Protein AF-A0A942MRP9-F1 (afdb_monomer_lite)

Radius of gyration: 28.04 Å; chains: 1; bounding box: 69×30×71 Å

Secondary structure (DSSP, 8-state):
------SSHHHHHHHHHHHHHHGGGGHHHHT--HHHHHHHHHHHHHHHHHHHHHHHHHHHHHHHHHHHHHHHHHHHHHHHHHHHHHHTSTT--HHHHHHTT-SPPPTT-PPTTTTSS-PPEEEEEE-SS-EEEEEE-TTSS-EEEEE--TT-SSPEEEEEE-----

Foldseek 3Di:
DDDDADDDLVRNLVVLVVCLVCVVVCCVVVVPDPVNNVVSNVVNVVSVVVVVVVVVVVVVVVVVVVVVVVVVVVVVVVVVVVLVVLCPDPPDDPVNCVVVCVDPDPPPDDPPCPPPDFDKDWDWDDDPPDIDIAIDQTPHQWDWDWDDDPPGPDIHTPGIDRDDDD

Structure (mmCIF, N/CA/C/O backbone):
data_AF-A0A942MRP9-F1
#
_entry.id   AF-A0A942MRP9-F1
#
loop_
_atom_site.group_PDB
_atom_site.id
_atom_site.type_symbol
_atom_site.label_atom_id
_atom_site.label_alt_id
_atom_site.label_comp_id
_atom_site.label_asym_id
_atom_site.label_entity_id
_atom_site.label_seq_id
_atom_site.pdbx_PDB_ins_code
_atom_site.Cartn_x
_atom_site.Cartn_y
_atom_site.Cartn_z
_atom_site.occupancy
_atom_site.B_iso_or_equiv
_atom_site.auth_seq_id
_atom_site.auth_comp_id
_atom_site.auth_asym_id
_atom_site.auth_atom_id
_atom_site.pdbx_PDB_model_num
ATOM 1 N N . MET A 1 1 ? -32.391 -9.857 22.490 1.00 54.41 1 MET A N 1
ATOM 2 C CA . MET A 1 1 ? -31.811 -8.725 21.730 1.00 54.41 1 MET A CA 1
ATOM 3 C C . MET A 1 1 ? -30.722 -9.275 20.826 1.00 54.41 1 MET A C 1
ATOM 5 O O . MET A 1 1 ? -30.197 -10.328 21.156 1.00 54.41 1 MET A O 1
ATOM 9 N N . LYS A 1 2 ? -30.443 -8.630 19.688 1.00 76.69 2 LYS A N 1
ATOM 10 C CA . LYS A 1 2 ? -29.349 -9.019 18.788 1.00 76.69 2 LYS A CA 1
ATOM 11 C C . LYS A 1 2 ? -28.151 -8.115 19.059 1.00 76.69 2 LYS A C 1
ATOM 13 O O . LYS A 1 2 ? -28.340 -6.909 19.202 1.00 76.69 2 LYS A O 1
ATOM 18 N N . ASP A 1 3 ? -26.966 -8.698 19.107 1.00 86.25 3 ASP A N 1
ATOM 19 C CA . ASP A 1 3 ? -25.731 -7.965 19.367 1.00 86.25 3 ASP A CA 1
ATOM 20 C C . ASP A 1 3 ? -25.396 -7.044 18.183 1.00 86.25 3 ASP A C 1
ATOM 22 O O . ASP A 1 3 ? -25.622 -7.400 17.021 1.00 86.25 3 ASP A O 1
ATOM 26 N N . TYR A 1 4 ? -24.877 -5.847 18.476 1.00 89.44 4 TYR A N 1
ATOM 27 C CA . TYR A 1 4 ? -24.420 -4.887 17.472 1.00 89.44 4 TYR A CA 1
ATOM 28 C C . TYR A 1 4 ? -22.956 -4.531 17.712 1.00 89.44 4 TYR A C 1
ATOM 30 O O . TYR A 1 4 ? -22.613 -3.936 18.733 1.00 89.44 4 TYR A O 1
ATOM 38 N N . ILE A 1 5 ? -22.120 -4.865 16.734 1.00 89.69 5 ILE A N 1
ATOM 39 C CA . ILE A 1 5 ? -20.717 -4.470 16.654 1.00 89.69 5 ILE A CA 1
ATOM 40 C C . ILE A 1 5 ? -20.494 -3.962 15.220 1.00 89.69 5 ILE A C 1
ATOM 42 O O . ILE A 1 5 ? -20.817 -4.698 14.281 1.00 89.69 5 ILE A O 1
ATOM 46 N N . PRO A 1 6 ? -20.005 -2.723 15.017 1.00 91.19 6 PRO A N 1
ATOM 47 C CA . PRO A 1 6 ? -19.730 -2.208 13.676 1.00 91.19 6 PRO A CA 1
ATOM 48 C C . PRO A 1 6 ? -18.677 -3.047 12.944 1.00 91.19 6 PRO A C 1
ATOM 50 O O . PRO A 1 6 ? -17.724 -3.520 13.560 1.00 91.19 6 PRO A O 1
ATOM 53 N N . GLY A 1 7 ? -18.835 -3.209 11.627 1.00 86.81 7 GLY A N 1
ATOM 54 C CA . GLY A 1 7 ? -17.932 -4.027 10.809 1.00 86.81 7 GLY A CA 1
ATOM 55 C C . GLY A 1 7 ? -16.710 -3.282 10.265 1.00 86.81 7 GLY A C 1
ATOM 56 O O . GLY A 1 7 ? -15.678 -3.905 10.026 1.00 86.81 7 GLY A O 1
ATOM 57 N N . GLY A 1 8 ? -16.802 -1.965 10.050 1.00 81.38 8 GLY A N 1
ATOM 58 C CA . GLY A 1 8 ? -15.680 -1.161 9.562 1.00 81.38 8 GLY A CA 1
ATOM 59 C C . GLY A 1 8 ? -14.724 -0.749 10.684 1.00 81.38 8 GLY A C 1
ATOM 60 O O . GLY A 1 8 ? -15.173 -0.377 11.762 1.00 81.38 8 GLY A O 1
ATOM 61 N N . GLU A 1 9 ? -13.409 -0.727 10.429 1.00 81.62 9 GLU A N 1
ATOM 62 C CA . GLU A 1 9 ? -12.391 -0.324 11.426 1.00 81.62 9 GLU A CA 1
ATOM 63 C C . GLU A 1 9 ? -12.657 1.081 11.995 1.00 81.62 9 GLU A C 1
ATOM 65 O O . GLU A 1 9 ? -12.595 1.292 13.205 1.00 81.62 9 GLU A O 1
ATOM 70 N N . ALA A 1 10 ? -12.980 2.049 11.129 1.00 79.75 10 ALA A N 1
ATOM 71 C CA . ALA A 1 10 ? -13.243 3.425 11.546 1.00 79.75 10 ALA A CA 1
ATOM 72 C C . ALA A 1 10 ? -14.487 3.520 12.443 1.00 79.75 10 ALA A C 1
ATOM 74 O O . ALA A 1 10 ? -14.469 4.182 13.479 1.00 79.75 10 ALA A O 1
ATOM 75 N N . GLU A 1 11 ? -15.552 2.818 12.062 1.00 85.56 11 GLU A N 1
ATOM 76 C CA . GLU A 1 11 ? -16.818 2.783 12.794 1.00 85.56 11 GLU A CA 1
ATOM 77 C C . GLU A 1 11 ? -16.661 2.039 14.123 1.00 85.56 11 GLU A C 1
ATOM 79 O O . GLU A 1 11 ? -17.146 2.505 15.153 1.00 85.56 11 GLU A O 1
ATOM 84 N N . PHE A 1 12 ? -15.932 0.920 14.116 1.00 87.19 12 PHE A N 1
ATOM 85 C CA . PHE A 1 12 ? -15.608 0.136 15.300 1.00 87.19 12 PHE A CA 1
ATOM 86 C C . PHE A 1 12 ? -14.749 0.938 16.279 1.00 87.19 12 PHE A C 1
ATOM 88 O O . PHE A 1 12 ? -15.057 0.953 17.465 1.00 87.19 12 PHE A O 1
ATOM 95 N N . SER A 1 13 ? -13.738 1.676 15.807 1.00 84.38 13 SER A N 1
ATOM 96 C CA . SER A 1 13 ? -12.893 2.518 16.665 1.00 84.38 13 SER A CA 1
ATOM 97 C C . SER A 1 13 ? -13.692 3.622 17.363 1.00 84.38 13 SER A C 1
ATOM 99 O O . SER A 1 13 ? -13.498 3.847 18.556 1.00 84.38 13 SER A O 1
ATOM 101 N N . VAL A 1 14 ? -14.593 4.302 16.645 1.00 89.06 14 VAL A N 1
ATOM 102 C CA . VAL A 1 14 ? -15.450 5.360 17.215 1.00 89.06 14 VAL A CA 1
ATOM 103 C C . VAL A 1 14 ? -16.467 4.771 18.194 1.00 89.06 14 VAL A C 1
ATOM 105 O O . VAL A 1 14 ? -16.697 5.317 19.274 1.00 89.06 14 VAL A O 1
ATOM 108 N N . TRP A 1 15 ? -17.075 3.641 17.834 1.00 93.50 15 TRP A N 1
ATOM 109 C CA . TRP A 1 15 ? -18.005 2.932 18.706 1.00 93.50 15 TRP A CA 1
ATOM 110 C C . TRP A 1 15 ? -17.321 2.448 19.988 1.00 93.50 15 TRP A C 1
ATOM 112 O O . TRP A 1 15 ? -17.845 2.677 21.077 1.00 93.50 15 TRP A O 1
ATOM 122 N N . LEU A 1 16 ? -16.132 1.852 19.877 1.00 90.19 16 LEU A N 1
ATOM 123 C CA . LEU A 1 16 ? -15.378 1.325 21.010 1.00 90.19 16 LEU A CA 1
ATOM 124 C C . LEU A 1 16 ? -14.921 2.447 21.949 1.00 90.19 16 LEU A C 1
ATOM 126 O O . LEU A 1 16 ? -15.007 2.292 23.162 1.00 90.19 16 LEU A O 1
ATOM 130 N N . GLU A 1 17 ? -14.520 3.604 21.414 1.00 91.94 17 GLU A N 1
ATOM 131 C CA . GLU A 1 17 ? -14.212 4.796 22.215 1.00 91.94 17 GLU A CA 1
ATOM 132 C C . GLU A 1 17 ? -15.438 5.303 22.993 1.00 91.94 17 GLU A C 1
ATOM 134 O O . GLU A 1 17 ? -15.353 5.616 24.184 1.00 91.94 17 GLU A O 1
ATOM 139 N N . ASN A 1 18 ? -16.609 5.331 22.355 1.00 94.06 18 ASN A N 1
ATOM 140 C CA . ASN A 1 18 ? -17.863 5.712 23.004 1.00 94.06 18 ASN A CA 1
ATOM 141 C C . ASN A 1 18 ? -18.260 4.722 24.119 1.00 94.06 18 ASN A C 1
ATOM 143 O O . ASN A 1 18 ? -18.653 5.143 25.206 1.00 94.06 18 ASN A O 1
ATOM 147 N N . VAL A 1 19 ? -18.113 3.412 23.888 1.00 92.00 19 VAL A N 1
ATOM 148 C CA . VAL A 1 19 ? -18.352 2.385 24.918 1.00 92.00 19 VAL A CA 1
ATOM 149 C C . VAL A 1 19 ? -17.366 2.550 26.073 1.00 92.00 19 VAL A C 1
ATOM 151 O O . VAL A 1 19 ? -17.788 2.645 27.222 1.00 92.00 19 VAL A O 1
ATOM 154 N N . ASN A 1 20 ? -16.070 2.665 25.778 1.00 90.75 20 ASN A N 1
ATOM 155 C CA . ASN A 1 20 ? -15.014 2.792 26.780 1.00 90.75 20 ASN A CA 1
ATOM 156 C C . ASN A 1 20 ? -15.183 4.029 27.681 1.00 90.75 20 ASN A C 1
ATOM 158 O O . ASN A 1 20 ? -14.869 3.986 28.868 1.00 90.75 20 ASN A O 1
ATOM 162 N N . THR A 1 21 ? -15.702 5.130 27.132 1.00 92.44 21 THR A N 1
ATOM 163 C CA . THR A 1 21 ? -15.911 6.383 27.877 1.00 92.44 21 THR A CA 1
ATOM 164 C C . THR A 1 21 ? -17.194 6.394 28.703 1.00 92.44 21 THR A C 1
ATOM 166 O O . THR A 1 21 ? -17.207 6.975 29.787 1.00 92.44 21 THR A O 1
ATOM 169 N N . LYS A 1 22 ? -18.276 5.771 28.221 1.00 93.00 22 LYS A N 1
ATOM 170 C CA . LYS A 1 22 ? -19.591 5.839 28.879 1.00 93.00 22 LYS A CA 1
ATOM 171 C C . LYS A 1 22 ? -19.905 4.656 29.782 1.00 93.00 22 LYS A C 1
ATOM 173 O O . LYS A 1 22 ? -20.628 4.843 30.755 1.00 93.00 22 LYS A O 1
ATOM 178 N N . LEU A 1 23 ? -19.380 3.464 29.491 1.00 89.88 23 LEU A N 1
ATOM 179 C CA . LEU A 1 23 ? -19.656 2.255 30.272 1.00 89.88 23 LEU A CA 1
ATOM 180 C C . LEU A 1 23 ? -19.370 2.422 31.779 1.00 89.88 23 LEU A C 1
ATOM 182 O O . LEU A 1 23 ? -20.219 1.989 32.557 1.00 89.88 23 LEU A O 1
ATOM 186 N N . PRO A 1 24 ? -18.290 3.110 32.219 1.00 90.25 24 PRO A N 1
ATOM 187 C CA . PRO A 1 24 ? -18.033 3.331 33.643 1.00 90.25 24 PRO A CA 1
ATOM 188 C C . PRO A 1 24 ? -19.153 4.068 34.395 1.00 90.25 24 PRO A C 1
ATOM 190 O O . PRO A 1 24 ? -19.285 3.896 35.599 1.00 90.25 24 PRO A O 1
ATOM 193 N N . ALA A 1 25 ? -19.977 4.873 33.713 1.00 92.75 25 ALA A N 1
ATOM 194 C CA . ALA A 1 25 ? -21.097 5.581 34.339 1.00 92.75 25 ALA A CA 1
ATOM 195 C C . ALA A 1 25 ? -22.335 4.690 34.569 1.00 92.75 25 ALA A C 1
ATOM 197 O O . ALA A 1 25 ? -23.257 5.095 35.273 1.00 92.75 25 ALA A O 1
ATOM 198 N N . TYR A 1 26 ? -22.375 3.497 33.967 1.00 92.75 26 TYR A N 1
ATOM 199 C CA . TYR A 1 26 ? -23.516 2.577 34.021 1.00 92.75 26 TYR A CA 1
ATOM 200 C C . TYR A 1 26 ? -23.217 1.283 34.790 1.00 92.75 26 TYR A C 1
ATOM 202 O O . TYR A 1 26 ? -24.048 0.377 34.806 1.00 92.75 26 TYR A O 1
ATOM 210 N N . THR A 1 27 ? -22.057 1.177 35.437 1.00 90.56 27 THR A N 1
ATOM 211 C CA . THR A 1 27 ? -21.562 -0.059 36.068 1.00 90.56 27 THR A CA 1
ATOM 212 C C . THR A 1 27 ? -22.496 -0.588 37.140 1.00 90.56 27 THR A C 1
ATOM 214 O O . THR A 1 27 ? -22.853 -1.762 37.101 1.00 90.56 27 THR A O 1
ATOM 217 N N . ASP A 1 28 ? -22.978 0.290 38.021 1.00 89.75 28 ASP A N 1
ATOM 218 C CA . ASP A 1 28 ? -23.880 -0.081 39.116 1.00 89.75 28 ASP A CA 1
ATOM 219 C C . ASP A 1 28 ? -25.256 -0.516 38.596 1.00 89.75 28 ASP A C 1
ATOM 221 O O . ASP A 1 28 ? -25.903 -1.389 39.166 1.00 89.75 28 ASP A O 1
ATOM 225 N N . THR A 1 29 ? -25.702 0.075 37.481 1.00 93.75 29 THR A N 1
ATOM 226 C CA . THR A 1 29 ? -26.993 -0.251 36.851 1.00 93.75 29 THR A CA 1
ATOM 227 C C . THR A 1 29 ? -26.936 -1.571 36.085 1.00 93.75 29 THR A C 1
ATOM 229 O O . THR A 1 29 ? -27.918 -2.308 36.048 1.00 93.75 29 THR A O 1
ATOM 232 N N . LEU A 1 30 ? -25.799 -1.861 35.451 1.00 92.19 30 LEU A N 1
ATOM 233 C CA . LEU A 1 30 ? -25.611 -3.027 34.587 1.00 92.19 30 LEU A CA 1
ATOM 234 C C . LEU A 1 30 ? -24.949 -4.212 35.306 1.00 92.19 30 LEU A C 1
ATOM 236 O O . LEU A 1 30 ? -24.842 -5.284 34.716 1.00 92.19 30 LEU A O 1
ATOM 240 N N . GLY A 1 31 ? -24.508 -4.036 36.555 1.00 92.81 31 GLY A N 1
ATOM 241 C CA . GLY A 1 31 ? -23.820 -5.070 37.330 1.00 92.81 31 GLY A CA 1
ATOM 242 C C . GLY A 1 31 ? -22.464 -5.472 36.742 1.00 92.81 31 GLY A C 1
ATOM 243 O O . GLY A 1 31 ? -22.051 -6.618 36.896 1.00 92.81 31 GLY A O 1
ATOM 244 N N . VAL A 1 32 ? -21.791 -4.557 36.038 1.00 91.25 32 VAL A N 1
ATOM 245 C CA . VAL A 1 32 ? -20.490 -4.819 35.403 1.00 91.25 32 VAL A CA 1
ATOM 246 C C . VAL A 1 32 ? -19.393 -4.728 36.458 1.00 91.25 32 VAL A C 1
ATOM 248 O O . VAL A 1 32 ? -19.309 -3.732 37.181 1.00 91.25 32 VAL A O 1
ATOM 251 N N . SER A 1 33 ? -18.550 -5.758 36.546 1.00 92.00 33 SER A N 1
ATOM 252 C CA . SER A 1 33 ? -17.464 -5.789 37.523 1.00 92.00 33 SER A CA 1
ATOM 253 C C . SER A 1 33 ? -16.363 -4.782 37.176 1.00 92.00 33 SER A C 1
ATOM 255 O O . SER A 1 33 ? -16.156 -4.417 36.017 1.00 92.00 33 SER A O 1
ATOM 257 N N . HIS A 1 34 ? -15.604 -4.348 38.184 1.00 87.19 34 HIS A N 1
ATOM 258 C CA . HIS A 1 34 ? -14.448 -3.476 37.962 1.00 87.19 34 HIS A CA 1
ATOM 259 C C . HIS A 1 34 ? -13.362 -4.160 37.108 1.00 87.19 34 HIS A C 1
ATOM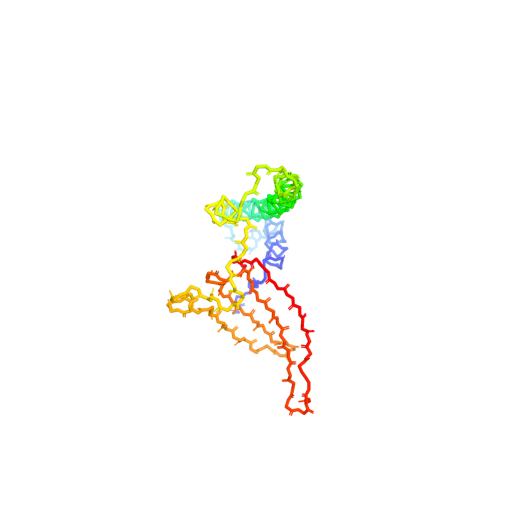 261 O O . HIS A 1 34 ? -12.668 -3.500 36.336 1.00 87.19 34 HIS A O 1
ATOM 267 N N . GLU A 1 35 ? -13.242 -5.484 37.223 1.00 91.50 35 GLU A N 1
ATOM 268 C CA . GLU A 1 35 ? -12.301 -6.304 36.455 1.00 91.50 35 GLU A CA 1
ATOM 269 C C . GLU A 1 35 ? -12.647 -6.295 34.960 1.00 91.50 35 GLU A C 1
ATOM 271 O O . GLU A 1 35 ? -11.763 -6.093 34.126 1.00 91.50 35 GLU A O 1
ATOM 276 N N . ASP A 1 36 ? -13.934 -6.408 34.619 1.00 90.75 36 ASP A N 1
ATOM 277 C CA . ASP A 1 36 ? -14.403 -6.364 33.230 1.00 90.75 36 ASP A CA 1
ATOM 278 C C . ASP A 1 36 ? -14.158 -4.996 32.583 1.00 90.75 36 ASP A C 1
ATOM 280 O O . ASP A 1 36 ? -13.754 -4.913 31.422 1.00 90.75 36 ASP A O 1
ATOM 284 N N . ILE A 1 37 ? -14.349 -3.906 33.336 1.00 90.19 37 ILE A N 1
ATOM 285 C CA . ILE A 1 37 ? -14.049 -2.549 32.854 1.00 90.19 37 ILE A CA 1
ATOM 286 C C . ILE A 1 37 ? -12.558 -2.413 32.557 1.00 90.19 37 ILE A C 1
ATOM 288 O O . ILE A 1 37 ? -12.187 -1.897 31.502 1.00 90.19 37 ILE A O 1
ATOM 292 N N . ALA A 1 38 ? -11.702 -2.882 33.469 1.00 91.88 38 ALA A N 1
ATOM 293 C CA . ALA A 1 38 ? -10.257 -2.820 33.295 1.00 91.88 38 ALA A CA 1
ATOM 294 C C . ALA A 1 38 ? -9.803 -3.647 32.078 1.00 91.88 38 ALA A C 1
ATOM 296 O O . ALA A 1 38 ? -8.974 -3.186 31.287 1.00 91.88 38 ALA A O 1
ATOM 297 N N . ALA A 1 39 ? -10.383 -4.834 31.877 1.00 92.31 39 ALA A N 1
ATOM 298 C CA . ALA A 1 39 ? -10.120 -5.669 30.709 1.00 92.31 39 ALA A CA 1
ATOM 299 C C . ALA A 1 39 ? -10.560 -4.987 29.400 1.00 92.31 39 ALA A C 1
ATOM 301 O O . ALA A 1 39 ? -9.800 -4.968 28.429 1.00 92.31 39 ALA A O 1
ATOM 302 N N . LEU A 1 40 ? -11.745 -4.367 29.381 1.00 90.69 40 LEU A N 1
ATOM 303 C CA . LEU A 1 40 ? -12.262 -3.650 28.213 1.00 90.69 40 LEU A CA 1
ATOM 304 C C . LEU A 1 40 ? -11.420 -2.409 27.875 1.00 90.69 40 LEU A C 1
ATOM 306 O O . LEU A 1 40 ? -11.106 -2.175 26.707 1.00 90.69 40 LEU A O 1
ATOM 310 N N . GLN A 1 41 ? -10.988 -1.656 28.889 1.00 91.69 41 GLN A N 1
ATOM 311 C CA . GLN A 1 41 ? -10.073 -0.522 28.731 1.00 91.69 41 GLN A CA 1
ATOM 312 C C . GLN A 1 41 ? -8.713 -0.954 28.177 1.00 91.69 41 GLN A C 1
ATOM 314 O O . GLN A 1 41 ? -8.161 -0.288 27.298 1.00 91.69 41 GLN A O 1
ATOM 319 N N . SER A 1 42 ? -8.183 -2.081 28.657 1.00 93.38 42 SER A N 1
ATOM 320 C CA . SER A 1 42 ? -6.946 -2.668 28.137 1.00 93.38 42 SER A CA 1
ATOM 321 C C . SER A 1 42 ? -7.080 -3.032 26.654 1.00 93.38 42 SER A C 1
ATOM 323 O O . SER A 1 42 ? -6.269 -2.595 25.837 1.00 93.38 42 SER A O 1
ATOM 325 N N . ALA A 1 43 ? -8.157 -3.733 26.281 1.00 90.81 43 ALA A N 1
ATOM 326 C CA . ALA A 1 43 ? -8.430 -4.103 24.893 1.00 90.81 43 ALA A CA 1
ATOM 327 C C . ALA A 1 43 ? -8.603 -2.876 23.979 1.00 90.81 43 ALA A C 1
ATOM 329 O O . ALA A 1 43 ? -8.067 -2.848 22.871 1.00 90.81 43 ALA A O 1
ATOM 330 N N . PHE A 1 44 ? -9.296 -1.830 24.445 1.00 90.31 44 PHE A N 1
ATOM 331 C CA . PHE A 1 44 ? -9.416 -0.566 23.714 1.00 90.31 44 PHE A CA 1
ATOM 332 C C . PHE A 1 44 ? -8.052 0.078 23.442 1.00 90.31 44 PHE A C 1
ATOM 334 O O . PHE A 1 44 ? -7.773 0.491 22.313 1.00 90.31 44 PHE A O 1
ATOM 341 N N . ASN A 1 45 ? -7.193 0.147 24.462 1.00 90.50 45 ASN A N 1
ATOM 342 C CA . ASN A 1 45 ? -5.862 0.732 24.327 1.00 90.50 45 ASN A CA 1
ATOM 343 C C . ASN A 1 45 ? -4.984 -0.065 23.353 1.00 90.50 45 ASN A C 1
ATOM 345 O O . ASN A 1 45 ? -4.287 0.544 22.540 1.00 90.50 45 ASN A O 1
ATOM 349 N N . ASP A 1 46 ? -5.055 -1.398 23.390 1.00 92.44 46 ASP A N 1
ATOM 350 C CA . ASP A 1 46 ? -4.305 -2.267 22.478 1.00 92.44 46 ASP A CA 1
ATOM 351 C C . ASP A 1 46 ? -4.755 -2.094 21.018 1.00 92.44 46 ASP A C 1
ATOM 353 O O . ASP A 1 46 ? -3.935 -1.818 20.138 1.00 92.44 46 ASP A O 1
ATOM 357 N N . VAL A 1 47 ? -6.069 -2.121 20.758 1.00 89.56 47 VAL A N 1
ATOM 358 C CA . VAL A 1 47 ? -6.626 -1.884 19.413 1.00 89.56 47 VAL A CA 1
ATOM 359 C C . VAL A 1 47 ? -6.204 -0.512 18.880 1.00 89.56 47 VAL A C 1
ATOM 361 O O . VAL A 1 47 ? -5.734 -0.398 17.745 1.00 89.56 47 VAL A O 1
ATOM 364 N N . LYS A 1 48 ? -6.306 0.541 19.701 1.00 87.44 48 LYS A N 1
ATOM 365 C CA . LYS A 1 48 ? -5.909 1.902 19.311 1.00 87.44 48 LYS A CA 1
ATOM 366 C C . LYS A 1 48 ? -4.414 1.990 18.990 1.00 87.44 48 LYS A C 1
ATOM 368 O O . LYS A 1 48 ? -4.039 2.635 18.007 1.00 87.44 48 LYS A O 1
ATOM 373 N N . ALA A 1 49 ? -3.569 1.331 19.785 1.00 90.19 49 ALA A N 1
ATOM 374 C CA . ALA A 1 49 ? -2.130 1.277 19.552 1.00 90.19 49 ALA A CA 1
ATOM 375 C C . ALA A 1 49 ? -1.798 0.559 18.236 1.00 90.19 49 ALA A C 1
ATOM 377 O O . ALA A 1 49 ? -1.033 1.086 17.426 1.00 90.19 49 ALA A O 1
ATOM 378 N N . LYS A 1 50 ? -2.423 -0.595 17.972 1.00 90.00 50 LYS A N 1
ATOM 379 C CA . LYS A 1 50 ? -2.167 -1.386 16.759 1.00 90.00 50 LYS A CA 1
ATOM 380 C C . LYS A 1 50 ? -2.650 -0.711 15.481 1.00 90.00 50 LYS A C 1
ATOM 382 O O . LYS A 1 50 ? -1.942 -0.744 14.474 1.00 90.00 50 LYS A O 1
ATOM 387 N N . ILE A 1 51 ? -3.786 -0.017 15.523 1.00 86.44 51 ILE A N 1
ATOM 388 C CA . ILE A 1 51 ? -4.256 0.804 14.398 1.00 86.44 51 ILE A CA 1
ATOM 389 C C . ILE A 1 51 ? -3.251 1.927 14.084 1.00 86.44 51 ILE A C 1
ATOM 391 O O . ILE A 1 51 ? -2.927 2.170 12.917 1.00 86.44 51 ILE A O 1
ATOM 395 N N . ALA A 1 52 ? -2.726 2.610 15.106 1.00 85.94 52 ALA A N 1
ATOM 396 C CA . ALA A 1 52 ? -1.726 3.660 14.916 1.00 85.94 52 ALA A CA 1
ATOM 397 C C . ALA A 1 52 ? -0.408 3.109 14.337 1.00 85.94 52 ALA A C 1
ATOM 399 O O . ALA A 1 52 ? 0.146 3.696 13.404 1.00 85.94 52 ALA A O 1
ATOM 400 N N . GLU A 1 53 ? 0.055 1.959 14.837 1.00 89.44 53 GLU A N 1
ATOM 401 C CA . GLU A 1 53 ? 1.248 1.258 14.346 1.00 89.44 53 GLU A CA 1
ATOM 402 C C . GLU A 1 53 ? 1.104 0.881 12.862 1.00 89.44 53 GLU A C 1
ATOM 404 O O . GLU A 1 53 ? 1.973 1.198 12.046 1.00 89.44 53 GLU A O 1
ATOM 409 N N . HIS A 1 54 ? -0.035 0.295 12.479 1.00 85.00 54 HIS A N 1
ATOM 410 C CA . HIS A 1 54 ? -0.324 -0.061 11.089 1.00 85.00 54 HIS A CA 1
ATOM 411 C C . HIS A 1 54 ? -0.297 1.158 10.149 1.00 85.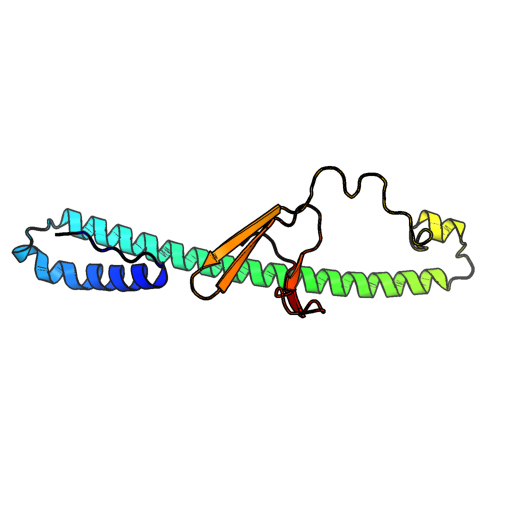00 54 HIS A C 1
ATOM 413 O O . HIS A 1 54 ? 0.282 1.104 9.058 1.00 85.00 54 HIS A O 1
ATOM 419 N N . ARG A 1 55 ? -0.862 2.295 10.575 1.00 84.31 55 ARG A N 1
ATOM 420 C CA . ARG A 1 55 ? -0.852 3.547 9.794 1.00 84.31 55 ARG A CA 1
ATOM 421 C C . ARG A 1 55 ? 0.559 4.121 9.633 1.00 84.31 55 ARG A C 1
ATOM 423 O O . ARG A 1 55 ? 0.922 4.572 8.540 1.00 84.31 55 ARG A O 1
ATOM 430 N N . ALA A 1 56 ? 1.375 4.070 10.686 1.00 84.12 56 ALA A N 1
ATOM 431 C CA . ALA A 1 56 ? 2.771 4.506 10.640 1.00 84.12 56 ALA A CA 1
ATOM 432 C C . ALA A 1 56 ? 3.612 3.636 9.687 1.00 84.12 56 ALA A C 1
ATOM 434 O O . ALA A 1 56 ? 4.371 4.161 8.862 1.00 84.12 56 ALA A O 1
ATOM 435 N N . MET A 1 57 ? 3.423 2.313 9.733 1.00 84.94 57 MET A N 1
ATOM 436 C CA . MET A 1 57 ? 4.081 1.375 8.818 1.00 84.94 57 MET A CA 1
ATOM 437 C C . MET A 1 57 ? 3.630 1.575 7.369 1.00 84.94 57 MET A C 1
ATOM 439 O O . MET A 1 57 ? 4.471 1.620 6.475 1.00 84.94 57 MET A O 1
ATOM 443 N N . SER A 1 58 ? 2.335 1.787 7.127 1.00 76.88 58 SER A N 1
ATOM 444 C CA . SER A 1 58 ? 1.801 2.062 5.785 1.00 76.88 58 SER A CA 1
ATOM 445 C C . SER A 1 58 ? 2.406 3.330 5.172 1.00 76.88 58 SER A C 1
ATOM 447 O O . SER A 1 58 ? 2.808 3.345 4.005 1.00 76.88 58 SER A O 1
ATOM 449 N N . THR A 1 59 ? 2.550 4.384 5.978 1.00 80.06 59 THR A N 1
ATOM 450 C CA . THR A 1 59 ? 3.202 5.635 5.559 1.00 80.06 59 THR A CA 1
ATOM 451 C C . THR A 1 59 ? 4.684 5.412 5.238 1.00 80.06 59 THR A C 1
ATOM 453 O O . THR A 1 59 ? 5.182 5.889 4.215 1.00 80.06 59 THR A O 1
ATOM 456 N N . SER A 1 60 ? 5.382 4.630 6.066 1.00 88.31 60 SER A N 1
ATOM 457 C CA . SER A 1 60 ? 6.790 4.266 5.850 1.00 88.31 60 SER A CA 1
ATOM 458 C C . SER A 1 60 ? 6.986 3.420 4.590 1.00 88.31 60 SER A C 1
ATOM 460 O O . SER A 1 60 ? 7.891 3.674 3.800 1.00 88.31 60 SER A O 1
ATOM 462 N N . LEU A 1 61 ? 6.106 2.449 4.342 1.00 76.38 61 LEU A N 1
ATOM 463 C CA . LEU A 1 61 ? 6.136 1.635 3.129 1.00 76.38 61 LEU A CA 1
ATOM 464 C C . LEU A 1 61 ? 5.949 2.500 1.878 1.00 76.38 61 LEU A C 1
ATOM 466 O O . LEU A 1 61 ? 6.660 2.328 0.881 1.00 76.38 61 LEU A O 1
ATOM 470 N N . HIS A 1 62 ? 5.011 3.450 1.924 1.00 71.06 62 HIS A N 1
ATOM 471 C CA . HIS A 1 62 ? 4.786 4.379 0.824 1.00 71.06 62 HIS A CA 1
ATOM 472 C C . HIS A 1 62 ? 6.038 5.221 0.534 1.00 71.06 62 HIS A C 1
ATOM 474 O O . HIS A 1 62 ? 6.468 5.292 -0.623 1.00 71.06 62 HIS A O 1
ATOM 480 N N . SER A 1 63 ? 6.661 5.796 1.568 1.00 79.69 63 SER A N 1
ATOM 481 C CA . SER A 1 63 ? 7.860 6.628 1.410 1.00 79.69 63 SER A CA 1
ATOM 482 C C . SER A 1 63 ? 9.055 5.827 0.882 1.00 79.69 63 SER A C 1
ATOM 484 O O . SER A 1 63 ? 9.708 6.261 -0.067 1.00 79.69 63 SER A O 1
ATOM 486 N N . LEU A 1 64 ? 9.287 4.616 1.399 1.00 79.31 64 LEU A N 1
ATOM 487 C CA . LEU A 1 64 ? 10.339 3.710 0.929 1.00 79.31 64 LEU A CA 1
ATOM 488 C C . LEU A 1 64 ? 10.117 3.283 -0.521 1.00 79.31 64 LEU A C 1
ATOM 490 O O . LEU A 1 64 ? 11.060 3.203 -1.311 1.00 79.31 64 LEU A O 1
ATOM 494 N N . THR A 1 65 ? 8.861 3.061 -0.907 1.00 81.50 65 THR A N 1
ATOM 495 C CA . THR A 1 65 ? 8.530 2.749 -2.297 1.00 81.50 65 THR A CA 1
ATOM 496 C C . THR A 1 65 ? 8.856 3.922 -3.216 1.00 81.50 65 THR A C 1
ATOM 498 O O . THR A 1 65 ? 9.457 3.720 -4.273 1.00 81.50 65 THR A O 1
ATOM 501 N N . GLN A 1 66 ? 8.508 5.147 -2.817 1.00 76.50 66 GLN A N 1
ATOM 502 C CA . GLN A 1 66 ? 8.841 6.341 -3.591 1.00 76.50 66 GLN A CA 1
ATOM 503 C C . GLN A 1 66 ? 10.358 6.559 -3.664 1.00 76.50 66 GLN A C 1
ATOM 505 O O . GLN A 1 66 ? 10.889 6.851 -4.737 1.00 76.50 66 GLN A O 1
ATOM 510 N N . ALA A 1 67 ? 11.073 6.343 -2.558 1.00 82.94 67 ALA A N 1
ATOM 511 C CA . ALA A 1 67 ? 12.529 6.416 -2.511 1.00 82.94 67 ALA A CA 1
ATOM 512 C C . ALA A 1 67 ? 13.171 5.415 -3.484 1.00 82.94 67 ALA A C 1
ATOM 514 O O . ALA A 1 67 ? 14.018 5.804 -4.289 1.00 82.94 67 ALA A O 1
ATOM 515 N N . LYS A 1 68 ? 12.706 4.157 -3.498 1.00 86.12 68 LYS A N 1
ATOM 516 C CA . LYS A 1 68 ? 13.159 3.133 -4.454 1.00 86.12 68 LYS A CA 1
ATOM 517 C C . LYS A 1 68 ? 12.978 3.591 -5.901 1.00 86.12 68 LYS A C 1
ATOM 519 O O . LYS A 1 68 ? 13.903 3.479 -6.703 1.00 86.12 68 LYS A O 1
ATOM 524 N N . VAL A 1 69 ? 11.800 4.116 -6.240 1.00 81.75 69 VAL A N 1
ATOM 525 C CA . VAL A 1 69 ? 11.502 4.609 -7.595 1.00 81.75 69 VAL A CA 1
ATOM 526 C C . VAL A 1 69 ? 12.442 5.752 -7.983 1.00 81.75 69 VAL A C 1
ATOM 528 O O . VAL A 1 69 ? 13.014 5.726 -9.073 1.00 81.75 69 VAL A O 1
ATOM 531 N N . ASN A 1 70 ? 12.665 6.711 -7.084 1.00 80.44 70 ASN A N 1
ATOM 532 C CA . ASN A 1 70 ? 13.533 7.862 -7.336 1.00 80.44 70 ASN A CA 1
ATOM 533 C C . ASN A 1 70 ? 15.001 7.448 -7.533 1.00 80.44 70 ASN A C 1
ATOM 535 O O . ASN A 1 70 ? 15.672 7.940 -8.446 1.00 80.44 70 ASN A O 1
ATOM 539 N N . VAL A 1 71 ? 15.491 6.508 -6.718 1.00 90.12 71 VAL A N 1
ATOM 540 C CA . VAL A 1 71 ? 16.848 5.954 -6.842 1.00 90.12 71 VAL A CA 1
ATOM 541 C C . VAL A 1 71 ? 17.008 5.225 -8.172 1.00 90.12 71 VAL A C 1
ATOM 543 O O . VAL A 1 71 ? 17.961 5.495 -8.901 1.00 90.12 71 VAL A O 1
ATOM 546 N N . LEU A 1 72 ? 16.057 4.362 -8.543 1.00 78.44 72 LEU A N 1
ATOM 547 C CA . LEU A 1 72 ? 16.101 3.650 -9.822 1.00 78.44 72 LEU A CA 1
ATOM 548 C C . LEU A 1 72 ? 16.049 4.606 -11.017 1.00 78.44 72 LEU A C 1
ATOM 550 O O . LEU A 1 72 ? 16.784 4.411 -11.984 1.00 78.44 72 LEU A O 1
ATOM 554 N N . ALA A 1 73 ? 15.219 5.648 -10.966 1.00 79.69 73 ALA A N 1
ATOM 555 C CA . ALA A 1 73 ? 15.152 6.658 -12.020 1.00 79.69 73 ALA A CA 1
ATOM 556 C C . ALA A 1 73 ? 16.495 7.393 -12.185 1.00 79.69 73 ALA A C 1
ATOM 558 O O . ALA A 1 73 ? 17.002 7.536 -13.302 1.00 79.69 73 ALA A O 1
ATOM 559 N N . SER A 1 74 ? 17.105 7.789 -11.067 1.00 83.75 74 SER A N 1
ATOM 560 C CA . SER A 1 74 ? 18.395 8.484 -11.041 1.00 83.75 74 SER A CA 1
ATOM 561 C C . SER A 1 74 ? 19.526 7.590 -11.554 1.00 83.75 74 SER A C 1
ATOM 563 O O . SER A 1 74 ? 20.290 7.997 -12.433 1.00 83.75 74 SER A O 1
ATOM 565 N N . ALA A 1 75 ? 19.577 6.340 -11.086 1.00 86.31 75 ALA A N 1
ATOM 566 C CA . ALA A 1 75 ? 20.543 5.342 -11.528 1.00 86.31 75 ALA A CA 1
ATOM 567 C C . ALA A 1 75 ? 20.408 5.057 -13.030 1.00 86.31 75 ALA A C 1
ATOM 569 O O . ALA A 1 75 ? 21.402 5.095 -13.750 1.00 86.31 75 ALA A O 1
ATOM 570 N N . ARG A 1 76 ? 19.184 4.864 -13.541 1.00 83.12 76 ARG A N 1
ATOM 571 C CA . ARG A 1 76 ? 18.931 4.652 -14.978 1.00 83.12 76 ARG A CA 1
ATOM 572 C C . ARG A 1 76 ? 19.400 5.832 -15.826 1.00 83.12 76 ARG A C 1
ATOM 574 O O . ARG A 1 76 ? 19.997 5.619 -16.879 1.00 83.12 76 ARG A O 1
ATOM 581 N N . SER A 1 77 ? 19.155 7.065 -15.379 1.00 83.38 77 SER A N 1
ATOM 582 C CA . SER A 1 77 ? 19.622 8.274 -16.070 1.00 83.38 77 SER A CA 1
ATOM 583 C C . SER A 1 77 ? 21.150 8.342 -16.119 1.00 83.38 77 SER A C 1
ATOM 585 O O . SER A 1 77 ? 21.733 8.574 -17.180 1.00 83.38 77 SER A O 1
ATOM 587 N N . PHE A 1 78 ? 21.810 8.069 -14.992 1.00 86.19 78 PHE A N 1
ATOM 588 C CA . PHE A 1 78 ? 23.267 8.023 -14.919 1.00 86.19 78 PHE A CA 1
ATOM 589 C C . PHE A 1 78 ? 23.855 6.928 -15.817 1.00 86.19 78 PHE A C 1
ATOM 591 O O . PHE A 1 78 ? 24.699 7.221 -16.664 1.00 86.19 78 PHE A O 1
ATOM 598 N N . VAL A 1 79 ? 23.360 5.692 -15.695 1.00 87.44 79 VAL A N 1
ATOM 599 C CA . VAL A 1 79 ? 23.792 4.555 -16.519 1.00 87.44 79 VAL A CA 1
ATOM 600 C C . VAL A 1 79 ? 23.627 4.890 -17.997 1.00 87.44 79 VAL A C 1
ATOM 602 O O . VAL A 1 79 ? 24.576 4.733 -18.756 1.00 87.44 79 VAL A O 1
ATOM 605 N N . ARG A 1 80 ? 22.487 5.457 -18.413 1.00 86.56 80 ARG A N 1
ATOM 606 C CA . ARG A 1 80 ? 22.264 5.871 -19.808 1.00 86.56 80 ARG A CA 1
ATOM 607 C C . ARG A 1 80 ? 23.320 6.860 -20.305 1.00 86.56 80 ARG A C 1
ATOM 609 O O . ARG A 1 80 ? 23.812 6.700 -21.419 1.00 86.56 80 ARG A O 1
ATOM 616 N N . LYS A 1 81 ? 23.699 7.855 -19.495 1.00 90.38 81 LYS A N 1
ATOM 617 C CA . LYS A 1 81 ? 24.764 8.810 -19.852 1.00 90.38 81 LYS A CA 1
ATOM 618 C C . LYS A 1 81 ? 26.107 8.107 -20.053 1.00 90.38 81 LYS A C 1
ATOM 620 O O . LYS A 1 81 ? 26.792 8.384 -21.035 1.00 90.38 81 LYS A O 1
ATOM 625 N N . VAL A 1 82 ? 26.468 7.186 -19.157 1.00 90.31 82 VAL A N 1
ATOM 626 C CA . VAL A 1 82 ? 27.714 6.412 -19.271 1.00 90.31 82 VAL A CA 1
ATOM 627 C C . VAL A 1 82 ? 27.689 5.521 -20.512 1.00 90.31 82 VAL A C 1
ATOM 629 O O . VAL A 1 82 ? 28.638 5.555 -21.288 1.00 90.31 82 VAL A O 1
ATOM 632 N N . MET A 1 83 ? 26.594 4.793 -20.746 1.00 87.38 83 MET A N 1
ATOM 633 C CA . MET A 1 83 ? 26.447 3.914 -21.909 1.00 87.38 83 MET A CA 1
ATOM 634 C C . MET A 1 83 ? 26.552 4.685 -23.227 1.00 87.38 83 MET A C 1
ATOM 636 O O . MET A 1 83 ? 27.250 4.247 -24.136 1.00 87.38 83 MET A O 1
ATOM 640 N N . ASN A 1 84 ? 25.925 5.861 -23.327 1.00 89.44 84 ASN A N 1
ATOM 641 C CA . ASN A 1 84 ? 26.031 6.699 -24.522 1.00 89.44 84 ASN A CA 1
ATOM 642 C C . ASN A 1 84 ? 27.474 7.151 -24.778 1.00 89.44 84 ASN A C 1
ATOM 644 O O . ASN A 1 84 ? 27.930 7.096 -25.913 1.00 89.44 84 ASN A O 1
ATOM 648 N N . ARG A 1 85 ? 28.211 7.533 -23.728 1.00 91.50 85 ARG A N 1
ATOM 649 C CA . ARG A 1 85 ? 29.626 7.915 -23.848 1.00 91.50 85 ARG A CA 1
ATOM 650 C C . ARG A 1 85 ? 30.519 6.742 -24.261 1.00 91.50 85 ARG A C 1
ATOM 652 O O . ARG A 1 85 ? 31.478 6.940 -24.998 1.00 91.50 85 ARG A O 1
ATOM 659 N N . LEU A 1 86 ? 30.228 5.531 -23.784 1.00 89.69 86 LEU A N 1
ATOM 660 C CA . LEU A 1 86 ? 30.961 4.333 -24.203 1.00 89.69 86 LEU A CA 1
ATOM 661 C C . LEU A 1 86 ? 30.758 4.059 -25.695 1.00 89.69 86 LEU A C 1
ATOM 663 O O . LEU A 1 86 ? 31.731 3.805 -26.393 1.00 89.69 86 LEU A O 1
ATOM 667 N N . LYS A 1 87 ? 29.522 4.193 -26.195 1.00 87.75 87 LYS A N 1
ATOM 668 C CA . LYS A 1 87 ? 29.199 3.993 -27.618 1.00 87.75 87 LYS A CA 1
ATOM 669 C C . LYS A 1 87 ? 29.892 4.983 -28.556 1.00 87.75 87 LYS A C 1
ATOM 671 O O . LYS A 1 87 ? 30.085 4.661 -29.719 1.00 87.75 87 LYS A O 1
ATOM 676 N N . THR A 1 88 ? 30.246 6.174 -28.075 1.00 92.31 88 THR A N 1
ATOM 677 C CA . THR A 1 88 ? 30.940 7.196 -28.877 1.00 92.31 88 THR A CA 1
ATOM 678 C C . THR A 1 88 ? 32.461 7.043 -28.879 1.00 92.31 88 THR A C 1
ATOM 680 O O . THR A 1 88 ? 33.142 7.872 -29.467 1.00 92.31 88 THR A O 1
ATOM 683 N N . HIS A 1 89 ? 33.015 6.056 -28.173 1.00 95.44 89 HIS A N 1
ATOM 684 C CA . HIS A 1 89 ? 34.460 5.870 -28.079 1.00 95.44 89 HIS A CA 1
ATOM 685 C C . HIS A 1 89 ? 34.996 5.093 -29.289 1.00 95.44 89 HIS A C 1
ATOM 687 O O . HIS A 1 89 ? 34.450 4.050 -29.632 1.00 95.44 89 HIS A O 1
ATOM 693 N N . ASP A 1 90 ? 36.121 5.519 -29.867 1.00 94.69 90 ASP A N 1
ATOM 694 C CA . ASP A 1 90 ? 36.682 4.942 -31.107 1.00 94.69 90 ASP A CA 1
ATOM 695 C C . ASP A 1 90 ? 37.014 3.443 -31.021 1.00 94.69 90 ASP A C 1
ATOM 697 O O . ASP A 1 90 ? 37.072 2.740 -32.025 1.00 94.69 90 ASP A O 1
ATOM 701 N N . ARG A 1 91 ? 37.246 2.936 -29.805 1.00 94.19 91 ARG A N 1
ATOM 702 C CA . ARG A 1 91 ? 37.499 1.504 -29.542 1.00 94.19 91 ARG A CA 1
ATOM 703 C C . ARG A 1 91 ? 36.239 0.684 -29.257 1.00 94.19 91 ARG A C 1
ATOM 705 O O . ARG A 1 91 ? 36.353 -0.503 -28.964 1.00 94.19 91 ARG A O 1
ATOM 712 N N . PHE A 1 92 ? 35.062 1.300 -29.259 1.00 91.06 92 PHE A N 1
ATOM 713 C CA . PHE A 1 92 ? 33.811 0.583 -29.057 1.00 91.06 92 PHE A CA 1
ATOM 714 C C . PHE A 1 92 ? 33.482 -0.230 -30.311 1.00 91.06 92 PHE A C 1
ATOM 716 O O . PHE A 1 92 ? 33.371 0.318 -31.405 1.00 91.06 92 PHE A O 1
ATOM 723 N N . THR A 1 93 ? 33.323 -1.542 -30.155 1.00 92.69 93 THR A N 1
ATOM 724 C CA . THR A 1 93 ? 32.959 -2.454 -31.247 1.0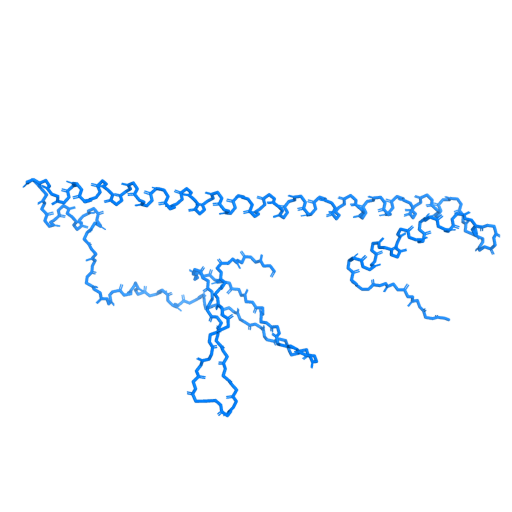0 92.69 93 THR A CA 1
ATOM 725 C C . THR A 1 93 ? 31.607 -3.100 -30.971 1.00 92.69 93 THR A C 1
ATOM 727 O O . THR A 1 93 ? 31.166 -3.173 -29.823 1.00 92.69 93 THR A O 1
ATOM 730 N N . THR A 1 94 ? 30.953 -3.607 -32.017 1.00 86.19 94 THR A N 1
ATOM 731 C CA . THR A 1 94 ? 29.682 -4.338 -31.892 1.00 86.19 94 THR A CA 1
ATOM 732 C C . THR A 1 94 ? 29.812 -5.535 -30.952 1.00 86.19 94 THR A C 1
ATOM 734 O O . THR A 1 94 ? 28.974 -5.697 -30.076 1.00 86.19 94 THR A O 1
ATOM 737 N N . VAL A 1 95 ? 30.920 -6.280 -31.047 1.00 86.81 95 VAL A N 1
ATOM 738 C CA . VAL A 1 95 ? 31.224 -7.423 -30.168 1.00 86.81 95 VAL A CA 1
ATOM 739 C C . VAL A 1 95 ? 31.282 -7.000 -28.697 1.00 86.81 95 VAL A C 1
ATOM 741 O O . VAL A 1 95 ? 30.672 -7.643 -27.852 1.00 86.81 95 VAL A O 1
ATOM 744 N N . ILE A 1 96 ? 31.951 -5.882 -28.384 1.00 84.81 96 ILE A N 1
ATOM 745 C CA . ILE A 1 96 ? 31.998 -5.341 -27.013 1.00 84.81 96 ILE A CA 1
ATOM 746 C C . ILE A 1 96 ? 30.600 -4.886 -26.559 1.00 84.81 96 ILE A C 1
ATOM 748 O O . ILE A 1 96 ? 30.223 -5.071 -25.405 1.00 84.81 96 ILE A O 1
ATOM 752 N N . GLY A 1 97 ? 29.816 -4.274 -27.450 1.00 84.44 97 GLY A N 1
ATOM 753 C CA . GLY A 1 97 ? 28.464 -3.805 -27.143 1.00 84.44 97 GLY A CA 1
ATOM 754 C C . GLY A 1 97 ? 27.447 -4.922 -26.899 1.00 84.44 97 GLY A C 1
ATOM 755 O O . GLY A 1 97 ? 26.554 -4.745 -26.067 1.00 84.44 97 GLY A O 1
ATOM 756 N N . GLU A 1 98 ? 27.579 -6.038 -27.612 1.00 83.19 98 GLU A N 1
ATOM 757 C CA . GLU A 1 98 ? 26.778 -7.255 -27.445 1.00 83.19 98 GLU A CA 1
ATOM 758 C C . GLU A 1 98 ? 27.154 -7.994 -26.157 1.00 83.19 98 GLU A C 1
ATOM 760 O O . GLU A 1 98 ? 26.263 -8.309 -25.372 1.00 83.19 98 GLU A O 1
ATOM 765 N N . ASP A 1 99 ? 28.452 -8.173 -25.885 1.00 78.62 99 ASP A N 1
ATOM 766 C CA . ASP A 1 99 ? 28.955 -8.819 -24.660 1.00 78.62 99 ASP A CA 1
ATOM 767 C C . ASP A 1 99 ? 28.520 -8.068 -23.387 1.00 78.62 99 ASP A C 1
ATOM 769 O O . ASP A 1 99 ? 28.089 -8.660 -22.400 1.00 78.62 99 ASP A O 1
ATOM 773 N N . LEU A 1 100 ? 28.527 -6.731 -23.435 1.00 81.50 100 LEU A N 1
ATOM 774 C CA . LEU A 1 100 ? 28.052 -5.880 -22.340 1.00 81.50 100 LEU A CA 1
ATOM 775 C C . LEU A 1 100 ? 26.515 -5.724 -22.286 1.00 81.50 100 LEU A C 1
ATOM 777 O O . LEU A 1 100 ? 26.010 -5.035 -21.396 1.00 81.50 100 LEU A O 1
ATOM 781 N N . GLY A 1 101 ? 25.760 -6.282 -23.241 1.00 79.00 101 GLY A N 1
ATOM 782 C CA . GLY A 1 101 ? 24.295 -6.166 -23.309 1.00 79.00 101 GLY A CA 1
ATOM 783 C C . GLY A 1 101 ? 23.766 -4.742 -23.556 1.00 79.00 101 GLY A C 1
ATOM 784 O O . GLY A 1 101 ? 22.624 -4.423 -23.222 1.00 79.00 101 GLY A O 1
ATOM 785 N N . ILE A 1 102 ? 24.590 -3.847 -24.113 1.00 81.25 102 ILE A N 1
ATOM 786 C CA . ILE A 1 102 ? 24.253 -2.430 -24.374 1.00 81.25 102 ILE A CA 1
ATOM 787 C C . ILE A 1 102 ? 23.578 -2.265 -25.752 1.00 81.25 102 ILE A C 1
ATOM 789 O O . ILE A 1 102 ? 22.910 -1.256 -26.035 1.00 81.25 102 ILE A O 1
ATOM 793 N N . ILE A 1 103 ? 23.777 -3.241 -26.636 1.00 76.19 103 ILE A N 1
ATOM 794 C CA . ILE A 1 103 ? 23.049 -3.400 -27.893 1.00 76.19 103 ILE A CA 1
ATOM 795 C C . ILE A 1 103 ? 21.927 -4.402 -27.623 1.00 76.19 103 ILE A C 1
ATOM 797 O O . ILE A 1 103 ? 22.179 -5.515 -27.174 1.00 76.19 103 ILE A O 1
ATOM 801 N N . ALA A 1 104 ? 20.680 -3.980 -27.833 1.00 62.34 104 ALA A N 1
ATOM 802 C CA . ALA A 1 104 ? 19.537 -4.857 -27.621 1.00 62.34 104 ALA A CA 1
ATOM 803 C C . ALA A 1 104 ? 19.559 -6.002 -28.651 1.00 62.34 104 ALA A C 1
ATOM 805 O O . ALA A 1 104 ? 19.839 -5.732 -29.824 1.00 62.34 104 ALA A O 1
ATOM 806 N N . PRO A 1 105 ? 19.216 -7.243 -28.259 1.00 55.94 105 PRO A N 1
ATOM 807 C CA . PRO A 1 105 ? 18.942 -8.289 -29.234 1.00 55.94 105 PRO A CA 1
ATOM 808 C C . PRO A 1 10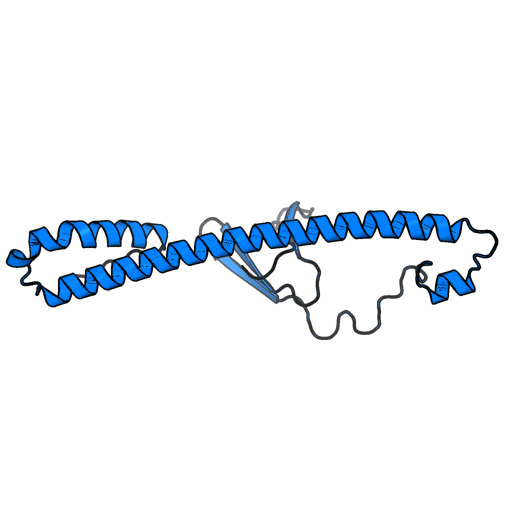5 ? 17.772 -7.856 -30.140 1.00 55.94 105 PRO A C 1
ATOM 810 O O . PRO A 1 105 ? 16.945 -7.033 -29.723 1.00 55.94 105 PRO A O 1
ATOM 813 N N . PRO A 1 106 ? 17.688 -8.367 -31.381 1.00 52.81 106 PRO A N 1
ATOM 814 C CA . PRO A 1 106 ? 16.617 -8.017 -32.309 1.00 52.81 106 PRO A CA 1
ATOM 815 C C . PRO A 1 106 ? 15.233 -8.156 -31.654 1.00 52.81 106 PRO A C 1
ATOM 817 O O . PRO A 1 106 ? 14.950 -9.127 -30.947 1.00 52.81 106 PRO A O 1
ATOM 820 N N . GLN A 1 107 ? 14.378 -7.148 -31.863 1.00 48.28 107 GLN A N 1
ATOM 821 C CA . GLN A 1 107 ? 13.021 -7.109 -31.313 1.00 48.28 107 GLN A CA 1
ATOM 822 C C . GLN A 1 107 ? 12.248 -8.369 -31.727 1.00 48.28 107 GLN A C 1
ATOM 824 O O . GLN A 1 107 ? 12.107 -8.646 -32.914 1.00 48.28 107 GLN A O 1
ATOM 829 N N . GLY A 1 108 ? 11.751 -9.117 -30.738 1.00 48.44 108 GLY A N 1
ATOM 830 C CA . GLY A 1 108 ? 10.996 -10.359 -30.948 1.00 48.44 108 GLY A CA 1
ATOM 831 C C . GLY A 1 108 ? 11.517 -11.564 -30.163 1.00 48.44 108 GLY A C 1
ATOM 832 O O . GLY A 1 108 ? 10.790 -12.541 -30.015 1.00 48.44 108 GLY A O 1
ATOM 833 N N . ALA A 1 109 ? 12.722 -11.495 -29.591 1.00 45.50 109 ALA A N 1
ATOM 834 C CA . ALA A 1 109 ? 13.198 -12.517 -28.663 1.00 45.50 109 ALA A CA 1
ATOM 835 C C . ALA A 1 109 ? 12.535 -12.343 -27.282 1.00 45.50 109 ALA A C 1
ATOM 837 O O . ALA A 1 109 ? 13.113 -11.761 -26.365 1.00 45.50 109 ALA A O 1
ATOM 838 N N . MET A 1 110 ? 11.297 -12.825 -27.124 1.00 45.78 110 MET A N 1
ATOM 839 C CA . MET A 1 110 ? 10.824 -13.213 -25.793 1.00 45.78 110 MET A CA 1
ATOM 840 C C . MET A 1 110 ? 11.691 -14.381 -25.316 1.00 45.78 110 MET A C 1
ATOM 842 O O . MET A 1 110 ? 11.955 -15.303 -26.088 1.00 45.78 110 MET A O 1
ATOM 846 N N . LEU A 1 111 ? 12.140 -14.350 -24.058 1.00 47.62 111 LEU A N 1
ATOM 847 C CA . LEU A 1 111 ? 12.776 -15.517 -23.448 1.00 47.62 111 LEU A CA 1
ATOM 848 C C . LEU A 1 111 ? 11.792 -16.702 -23.526 1.00 47.62 111 LEU A C 1
ATOM 850 O O . LEU A 1 111 ? 10.648 -16.552 -23.078 1.00 47.62 111 LEU A O 1
ATOM 854 N N . PRO A 1 112 ? 12.190 -17.860 -24.085 1.00 37.59 112 PRO A N 1
ATOM 855 C CA . PRO A 1 112 ? 11.376 -19.069 -24.024 1.00 37.59 112 PRO A CA 1
ATOM 856 C C . PRO A 1 112 ? 11.066 -19.393 -22.554 1.00 37.59 112 PRO A C 1
ATOM 858 O O . PRO A 1 112 ? 11.989 -19.505 -21.751 1.00 37.59 112 PRO A O 1
ATOM 861 N N . GLY A 1 113 ? 9.781 -19.488 -22.194 1.00 51.75 113 GLY A N 1
ATOM 862 C CA . GLY A 1 113 ? 9.323 -19.770 -20.824 1.00 51.75 113 GLY A CA 1
ATOM 863 C C . GLY A 1 113 ? 8.833 -18.565 -20.009 1.00 51.75 113 GLY A C 1
ATOM 864 O O . GLY A 1 113 ? 8.344 -18.755 -18.904 1.00 51.75 113 GLY A O 1
ATOM 865 N N . ALA A 1 114 ? 8.876 -17.333 -20.534 1.00 50.41 114 ALA A N 1
ATOM 866 C CA . ALA A 1 114 ? 8.426 -16.139 -19.795 1.00 50.41 114 ALA A CA 1
ATOM 867 C C . ALA A 1 114 ? 6.909 -16.083 -19.487 1.00 50.41 114 ALA A C 1
ATOM 869 O O . ALA A 1 114 ? 6.469 -15.196 -18.761 1.00 50.41 114 ALA A O 1
ATOM 870 N N . LEU A 1 115 ? 6.103 -16.991 -20.053 1.00 51.28 115 LEU A N 1
ATOM 871 C CA . LEU A 1 115 ? 4.657 -17.087 -19.804 1.00 51.28 115 LEU A CA 1
ATOM 872 C C . LEU A 1 115 ? 4.234 -18.437 -19.202 1.00 51.28 115 LEU A C 1
ATOM 874 O O . LEU A 1 115 ? 3.055 -18.611 -18.895 1.00 51.28 115 LEU A O 1
ATOM 878 N N . ASP A 1 116 ? 5.167 -19.371 -18.999 1.00 47.72 116 ASP A N 1
ATOM 879 C CA . ASP A 1 116 ? 4.847 -20.682 -18.440 1.00 47.72 116 ASP A CA 1
ATOM 880 C C . ASP A 1 116 ? 4.978 -20.648 -16.912 1.00 47.72 116 ASP A C 1
ATOM 882 O O . ASP A 1 116 ? 6.075 -20.615 -16.361 1.00 47.72 116 ASP A O 1
ATOM 886 N N . GLY A 1 117 ? 3.833 -20.672 -16.220 1.00 53.25 117 GLY A N 1
ATOM 887 C CA . GLY A 1 117 ? 3.750 -21.058 -14.804 1.00 53.25 117 GLY A CA 1
ATOM 888 C C . GLY A 1 117 ? 3.352 -19.983 -13.787 1.00 53.25 117 GLY A C 1
ATOM 889 O O . GLY A 1 117 ? 3.089 -20.346 -12.644 1.00 53.25 117 GLY A O 1
ATOM 890 N N . VAL A 1 118 ? 3.248 -18.699 -14.156 1.00 56.09 118 VAL A N 1
ATOM 891 C CA . VAL A 1 118 ? 2.906 -17.623 -13.192 1.00 56.09 118 VAL A CA 1
ATOM 892 C C . VAL A 1 118 ? 1.962 -16.578 -13.803 1.00 56.09 118 VAL A C 1
ATOM 894 O O . VAL A 1 118 ? 2.219 -15.375 -13.767 1.00 56.09 118 VAL A O 1
ATOM 897 N N . ALA A 1 119 ? 0.859 -17.022 -14.412 1.00 60.66 119 ALA A N 1
ATOM 898 C CA . ALA A 1 119 ? -0.183 -16.100 -14.868 1.00 60.66 119 ALA A CA 1
ATOM 899 C C . ALA A 1 119 ? -0.715 -15.269 -13.676 1.00 60.66 119 ALA A C 1
ATOM 901 O O . ALA A 1 119 ? -0.930 -15.834 -12.599 1.00 60.66 119 ALA A O 1
ATOM 902 N N . PRO A 1 120 ? -0.941 -13.950 -13.835 1.00 67.69 120 PRO A N 1
ATOM 903 C CA . PRO A 1 120 ? -1.518 -13.144 -12.773 1.00 67.69 120 PRO A CA 1
ATOM 904 C C . PRO A 1 120 ? -2.940 -13.641 -12.508 1.00 67.69 120 PRO A C 1
ATOM 906 O O . PRO A 1 120 ? -3.696 -13.914 -13.445 1.00 67.69 120 PRO A O 1
ATOM 909 N N . SER A 1 121 ? -3.299 -13.799 -11.236 1.00 73.31 121 SER A N 1
ATOM 910 C CA . SER A 1 121 ? -4.658 -14.180 -10.859 1.00 73.31 121 SER A CA 1
ATOM 911 C C . SER A 1 121 ? -5.507 -12.933 -10.649 1.00 73.31 121 SER A C 1
ATOM 913 O O . SER A 1 121 ? -5.011 -11.900 -10.198 1.00 73.31 121 SER A O 1
ATOM 915 N N . PHE A 1 122 ? -6.790 -13.037 -10.989 1.00 77.19 122 PHE A N 1
ATOM 916 C CA . PHE A 1 122 ? -7.769 -11.969 -10.825 1.00 77.19 122 PHE A CA 1
ATOM 917 C C . PHE A 1 122 ? -9.039 -12.539 -10.208 1.00 77.19 122 PHE A C 1
ATOM 919 O O . PHE A 1 122 ? -9.500 -13.612 -10.605 1.00 77.19 122 PHE A O 1
ATOM 926 N N . GLN A 1 123 ? -9.632 -11.795 -9.285 1.00 79.62 123 GLN A N 1
ATOM 927 C CA . GLN A 1 123 ? -10.939 -12.069 -8.720 1.00 79.62 123 GLN A CA 1
ATOM 928 C C . GLN A 1 123 ? -11.812 -10.829 -8.878 1.00 79.62 123 GLN A C 1
ATOM 930 O O . GLN A 1 123 ? -11.445 -9.724 -8.488 1.00 79.62 123 GLN A O 1
ATOM 935 N N . LEU A 1 124 ? -12.984 -11.020 -9.480 1.00 80.81 124 LEU A N 1
ATOM 936 C CA . LEU A 1 124 ? -13.978 -9.968 -9.628 1.00 80.81 124 LEU A CA 1
ATOM 937 C C . LEU A 1 124 ? -15.077 -10.174 -8.593 1.00 80.81 124 LEU A C 1
ATOM 939 O O . LEU A 1 124 ? -15.699 -11.235 -8.549 1.00 80.81 124 LEU A O 1
ATOM 943 N N . THR A 1 125 ? -15.342 -9.139 -7.803 1.00 85.75 125 THR A N 1
ATOM 944 C CA . THR A 1 125 ? -16.466 -9.102 -6.868 1.00 85.75 125 THR A CA 1
ATOM 945 C C . THR A 1 125 ? -17.448 -8.031 -7.318 1.00 85.75 125 THR A C 1
ATOM 947 O O . THR A 1 125 ? -17.110 -6.848 -7.384 1.00 85.75 125 THR A O 1
ATOM 950 N N . VAL A 1 126 ? -18.673 -8.449 -7.638 1.00 80.75 126 VAL A N 1
ATOM 951 C CA . VAL A 1 126 ? -19.768 -7.533 -7.976 1.00 80.75 126 VAL A CA 1
ATOM 952 C C . VAL A 1 126 ? -20.415 -7.053 -6.679 1.00 80.75 126 VAL A C 1
ATOM 954 O O . VAL A 1 126 ? -20.909 -7.860 -5.894 1.00 80.75 126 VAL A O 1
ATOM 957 N N . LEU A 1 127 ? -20.402 -5.742 -6.460 1.00 83.25 127 LEU A N 1
ATOM 958 C CA . LEU A 1 127 ? -21.082 -5.050 -5.367 1.00 83.25 127 LEU A CA 1
ATOM 959 C C . LEU A 1 127 ? -22.254 -4.223 -5.939 1.00 83.25 127 LEU A C 1
ATOM 961 O O . LEU A 1 127 ? -22.332 -4.050 -7.157 1.00 83.25 127 LEU A O 1
ATOM 965 N N . PRO A 1 128 ? -23.195 -3.738 -5.104 1.00 72.06 128 PRO A N 1
ATOM 966 C CA . PRO A 1 128 ? -24.416 -3.078 -5.584 1.00 72.06 128 PRO A CA 1
ATOM 967 C C . PRO A 1 128 ? -24.184 -1.863 -6.498 1.00 72.06 128 PRO A C 1
ATOM 969 O O . PRO A 1 128 ? -25.017 -1.577 -7.353 1.00 72.06 128 PRO A O 1
ATOM 972 N N . ASP A 1 129 ? -23.064 -1.162 -6.333 1.00 81.69 129 ASP A N 1
ATOM 973 C CA . ASP A 1 129 ? -22.727 0.090 -7.017 1.00 81.69 129 ASP A CA 1
ATOM 974 C C . ASP A 1 129 ? -21.379 0.061 -7.762 1.00 81.69 129 ASP A C 1
ATOM 976 O O . ASP A 1 129 ? -21.078 0.979 -8.529 1.00 81.69 129 ASP A O 1
ATOM 980 N N . LEU A 1 130 ? -20.571 -0.989 -7.585 1.00 80.62 130 LEU A N 1
ATOM 981 C CA . LEU A 1 130 ? -19.241 -1.091 -8.185 1.00 80.62 130 LEU A CA 1
ATOM 982 C C . LEU A 1 130 ? -18.800 -2.538 -8.429 1.00 80.62 130 LEU A C 1
ATOM 984 O O . LEU A 1 130 ? -19.351 -3.491 -7.885 1.00 80.62 130 LEU A O 1
ATOM 988 N N . VAL A 1 131 ? -17.752 -2.699 -9.235 1.00 78.88 131 VAL A N 1
ATOM 989 C CA . VAL A 1 131 ? -17.041 -3.973 -9.400 1.00 78.88 131 VAL A CA 1
ATOM 990 C C . VAL A 1 131 ? -15.650 -3.808 -8.808 1.00 78.88 131 VAL A C 1
ATOM 992 O O . VAL A 1 131 ? -14.885 -2.950 -9.251 1.00 78.88 131 VAL A O 1
ATOM 995 N N . ARG A 1 132 ? -15.321 -4.626 -7.808 1.00 82.31 132 ARG A N 1
ATOM 996 C CA . ARG A 1 132 ? -13.966 -4.725 -7.260 1.00 82.31 132 ARG A CA 1
ATOM 997 C C . ARG A 1 132 ? -13.180 -5.762 -8.061 1.00 82.31 132 ARG A C 1
ATOM 999 O O . ARG A 1 132 ? -13.699 -6.841 -8.340 1.00 82.31 132 ARG A O 1
ATOM 1006 N N . ASN A 1 133 ? -11.946 -5.419 -8.421 1.00 80.69 133 ASN A N 1
ATOM 1007 C CA . ASN A 1 133 ? -10.981 -6.320 -9.041 1.00 80.69 133 ASN A CA 1
ATOM 1008 C C . ASN A 1 133 ? -9.790 -6.482 -8.095 1.00 80.69 133 ASN A C 1
ATOM 1010 O O . ASN A 1 133 ? -9.035 -5.532 -7.894 1.00 80.69 133 ASN A O 1
ATOM 1014 N N . ASP A 1 134 ? -9.662 -7.676 -7.531 1.00 83.44 134 ASP A N 1
ATOM 1015 C CA . ASP A 1 134 ? -8.522 -8.090 -6.725 1.00 83.44 134 ASP A CA 1
ATOM 1016 C C . ASP A 1 134 ? -7.562 -8.873 -7.624 1.00 83.44 134 ASP A C 1
ATOM 1018 O O . ASP A 1 134 ? -7.992 -9.742 -8.385 1.00 83.44 134 ASP A O 1
ATOM 1022 N N . TRP A 1 135 ? -6.265 -8.573 -7.572 1.00 76.88 135 TRP A N 1
ATOM 1023 C CA . TRP A 1 135 ? -5.286 -9.186 -8.468 1.00 76.88 135 TRP A CA 1
ATOM 1024 C C . TRP A 1 135 ? -3.979 -9.523 -7.761 1.00 76.88 135 TRP A C 1
ATOM 1026 O O . TRP A 1 135 ? -3.539 -8.818 -6.853 1.00 76.88 135 TRP A O 1
ATOM 1036 N N . VAL A 1 136 ? -3.328 -10.591 -8.221 1.00 77.06 136 VAL A N 1
ATOM 1037 C CA . VAL A 1 136 ? -1.978 -10.968 -7.794 1.00 77.06 136 VAL A CA 1
ATOM 1038 C C . VAL A 1 136 ? -1.025 -10.766 -8.958 1.00 77.06 136 VAL A C 1
ATOM 1040 O O . VAL A 1 136 ? -1.203 -11.320 -10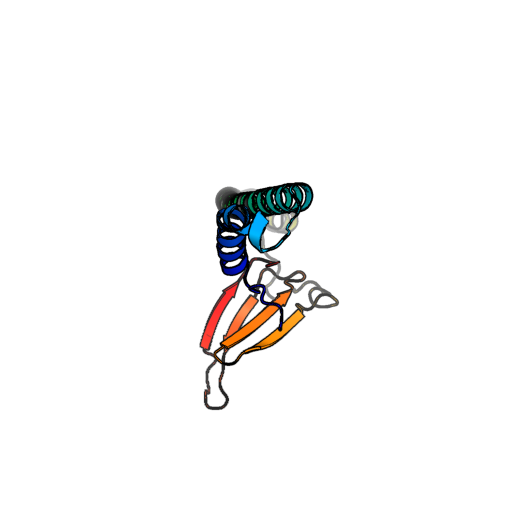.041 1.00 77.06 136 VAL A O 1
ATOM 1043 N N . LYS A 1 137 ? 0.013 -9.966 -8.714 1.00 73.56 137 LYS A N 1
ATOM 1044 C CA . LYS A 1 137 ? 0.968 -9.500 -9.724 1.00 73.56 137 LYS A CA 1
ATOM 1045 C C . LYS A 1 137 ? 1.744 -10.606 -10.441 1.00 73.56 137 LYS A C 1
ATOM 1047 O O . LYS A 1 137 ? 2.110 -10.415 -11.598 1.00 73.56 137 LYS A O 1
ATOM 1052 N N . GLY A 1 138 ? 1.996 -11.733 -9.775 1.00 72.31 138 GLY A N 1
ATOM 1053 C CA . GLY A 1 138 ? 2.944 -12.732 -10.273 1.00 72.31 138 GLY A CA 1
ATOM 1054 C C . GLY A 1 138 ? 4.299 -12.084 -10.582 1.00 72.31 138 GLY A C 1
ATOM 1055 O O . GLY A 1 138 ? 4.733 -11.185 -9.857 1.00 72.31 138 GLY A O 1
ATOM 1056 N N . ASP A 1 139 ? 4.907 -12.479 -11.699 1.00 69.06 139 ASP A N 1
ATOM 1057 C CA . ASP A 1 139 ? 6.189 -11.937 -12.180 1.00 69.06 139 ASP A CA 1
ATOM 1058 C C . ASP A 1 139 ? 6.047 -10.683 -13.066 1.00 69.06 139 ASP A C 1
ATOM 1060 O O . ASP A 1 139 ? 7.027 -10.166 -13.604 1.00 69.06 139 ASP A O 1
ATOM 1064 N N . PHE A 1 140 ? 4.828 -10.165 -13.238 1.00 73.25 140 PHE A N 1
ATOM 1065 C CA . PHE A 1 140 ? 4.571 -8.996 -14.082 1.00 73.25 140 PHE A CA 1
ATOM 1066 C C . PHE A 1 140 ? 4.918 -7.697 -13.358 1.00 73.25 140 PHE A C 1
ATOM 1068 O O . PHE A 1 140 ? 5.010 -7.666 -12.142 1.00 73.25 140 PHE A O 1
ATOM 1075 N N . ASP A 1 141 ? 5.066 -6.578 -14.074 1.00 72.31 141 ASP A N 1
ATOM 1076 C CA . ASP A 1 141 ? 5.352 -5.266 -13.463 1.00 72.31 141 ASP A CA 1
ATOM 1077 C C . ASP A 1 141 ? 4.115 -4.577 -12.859 1.00 72.31 141 ASP A C 1
ATOM 1079 O O . ASP A 1 141 ? 4.246 -3.664 -12.034 1.00 72.31 141 ASP A O 1
ATOM 1083 N N . GLY A 1 142 ? 2.916 -5.015 -13.238 1.00 74.38 142 GLY A N 1
ATOM 1084 C CA . GLY A 1 142 ? 1.644 -4.433 -12.827 1.00 74.38 142 GLY A CA 1
ATOM 1085 C C . GLY A 1 142 ? 0.504 -4.820 -13.762 1.00 74.38 142 GLY A C 1
ATOM 1086 O O . GLY A 1 142 ? 0.689 -5.620 -14.676 1.00 74.38 142 GLY A O 1
ATOM 1087 N N . VAL A 1 143 ? -0.655 -4.200 -13.561 1.00 78.88 143 VAL A N 1
ATOM 1088 C CA . VAL A 1 143 ? -1.868 -4.417 -14.355 1.00 78.88 143 VAL A CA 1
ATOM 1089 C C . VAL A 1 143 ? -2.339 -3.117 -14.992 1.00 78.88 143 VAL A C 1
ATOM 1091 O O . VAL A 1 143 ? -2.198 -2.028 -14.434 1.00 78.88 143 VAL A O 1
ATOM 1094 N N . VAL A 1 144 ? -2.911 -3.233 -16.186 1.00 83.56 144 VAL A N 1
ATOM 1095 C CA . VAL A 1 144 ? -3.636 -2.149 -16.853 1.00 83.56 144 VAL A CA 1
ATOM 1096 C C . VAL A 1 144 ? -5.099 -2.559 -16.895 1.00 83.56 144 VAL A C 1
ATOM 1098 O O . VAL A 1 144 ? -5.449 -3.551 -17.529 1.00 83.56 144 VAL A O 1
ATOM 1101 N N . GLY A 1 145 ? -5.944 -1.810 -16.192 1.00 82.69 145 GLY A N 1
ATOM 1102 C CA . GLY A 1 145 ? -7.380 -2.043 -16.157 1.00 82.69 145 GLY A CA 1
ATOM 1103 C C . GLY A 1 145 ? -8.055 -1.398 -17.360 1.00 82.69 145 GLY A C 1
ATOM 1104 O O . GLY A 1 145 ? -7.884 -0.204 -17.611 1.00 82.69 145 GLY A O 1
ATOM 1105 N N . GLN A 1 146 ? -8.853 -2.175 -18.084 1.00 84.12 146 GLN A N 1
ATOM 1106 C CA . GLN A 1 146 ? -9.725 -1.686 -19.147 1.00 84.12 146 GLN A CA 1
ATOM 1107 C C . GLN A 1 146 ? -11.135 -2.231 -18.926 1.00 84.12 146 GLN A C 1
ATOM 1109 O O . GLN A 1 146 ? -11.305 -3.353 -18.452 1.00 84.12 146 GLN A O 1
ATOM 1114 N N . SER A 1 147 ? -12.148 -1.438 -19.266 1.00 82.00 147 SER A N 1
ATOM 1115 C CA . SER A 1 147 ? -13.547 -1.865 -19.246 1.00 82.00 147 SER A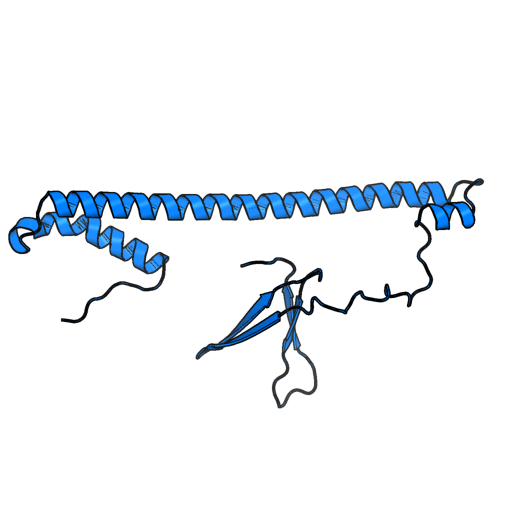 CA 1
ATOM 1116 C C . SER A 1 147 ? -14.166 -1.757 -20.622 1.00 82.00 147 SER A C 1
ATOM 1118 O O . SER A 1 147 ? -13.786 -0.907 -21.426 1.00 82.00 147 SER A O 1
ATOM 1120 N N . ARG A 1 148 ? -15.129 -2.634 -20.870 1.00 84.38 148 ARG A N 1
ATOM 1121 C CA . ARG A 1 148 ? -15.990 -2.584 -22.036 1.00 84.38 148 ARG A CA 1
ATOM 1122 C C . ARG A 1 148 ? -17.347 -3.137 -21.631 1.00 84.38 148 ARG A C 1
ATOM 1124 O O . ARG A 1 148 ? -17.439 -4.283 -21.193 1.00 84.38 148 ARG A O 1
ATOM 1131 N N . ARG A 1 149 ? -18.394 -2.328 -21.743 1.00 80.56 149 ARG A N 1
ATOM 1132 C CA . ARG A 1 149 ? -19.783 -2.775 -21.553 1.00 80.56 149 ARG A CA 1
ATOM 1133 C C . ARG A 1 149 ? -20.276 -3.458 -22.830 1.00 80.56 149 ARG A C 1
ATOM 1135 O O . ARG A 1 149 ? -19.756 -3.191 -23.909 1.00 80.56 149 ARG A O 1
ATOM 1142 N N . ASN A 1 150 ? -21.307 -4.302 -22.731 1.00 75.62 150 ASN A N 1
ATOM 1143 C CA . ASN A 1 150 ? -21.826 -5.088 -23.867 1.00 75.62 150 ASN A CA 1
ATOM 1144 C C . ASN A 1 150 ? -22.127 -4.260 -25.129 1.00 75.62 150 ASN A C 1
ATOM 1146 O O . ASN A 1 150 ? -22.029 -4.775 -26.239 1.00 75.62 150 ASN A O 1
ATOM 1150 N N . ASN A 1 151 ? -22.463 -2.981 -24.963 1.00 83.19 151 ASN A N 1
ATOM 1151 C CA . ASN A 1 151 ? -22.893 -2.104 -26.048 1.00 83.19 151 ASN A CA 1
ATOM 1152 C C . ASN A 1 151 ? -21.748 -1.215 -26.571 1.00 83.19 151 ASN A C 1
ATOM 1154 O O . ASN A 1 151 ? -21.943 -0.447 -27.508 1.00 83.19 151 ASN A O 1
ATOM 1158 N N . GLU A 1 152 ? -20.566 -1.285 -25.957 1.00 83.06 152 GLU A N 1
ATOM 1159 C CA . GLU A 1 152 ? -19.394 -0.503 -26.341 1.00 83.06 152 GLU A CA 1
ATOM 1160 C C . GLU A 1 152 ? -18.562 -1.284 -27.365 1.00 83.06 152 GLU A C 1
ATOM 1162 O O . GLU A 1 152 ? -18.381 -2.502 -27.270 1.00 83.06 152 GLU A O 1
ATOM 1167 N N . THR A 1 153 ? -18.040 -0.589 -28.372 1.00 83.00 153 THR A N 1
ATOM 1168 C CA . THR A 1 153 ? -17.156 -1.170 -29.397 1.00 83.00 153 THR A CA 1
ATOM 1169 C C . THR A 1 153 ? -15.679 -0.956 -29.081 1.00 83.00 153 THR A C 1
ATOM 1171 O O . THR A 1 153 ? -14.823 -1.611 -29.673 1.00 83.00 153 THR A O 1
ATOM 1174 N N . THR A 1 154 ? -15.374 -0.084 -28.122 1.00 83.81 154 THR A N 1
ATOM 1175 C CA . THR A 1 154 ? -14.021 0.296 -27.720 1.00 83.81 154 THR A CA 1
ATOM 1176 C C . THR A 1 154 ? -13.795 0.009 -26.242 1.00 83.81 154 THR A C 1
ATOM 1178 O O . THR A 1 154 ? -14.695 0.137 -25.416 1.00 83.81 154 THR A O 1
ATOM 1181 N N . TRP A 1 155 ? -12.572 -0.395 -25.910 1.00 82.75 155 TRP A N 1
ATOM 1182 C CA . TRP A 1 155 ? -12.138 -0.527 -24.526 1.00 82.75 155 TRP A CA 1
ATOM 1183 C C . TRP A 1 155 ? -11.851 0.854 -23.941 1.00 82.75 155 TRP A C 1
ATOM 1185 O O . TRP A 1 155 ? -11.101 1.641 -24.520 1.00 82.75 155 TRP A O 1
ATOM 1195 N N . VAL A 1 156 ? -12.422 1.132 -22.774 1.00 83.94 156 VAL A N 1
ATOM 1196 C CA . VAL A 1 156 ? -12.164 2.345 -22.000 1.00 83.94 156 VAL A CA 1
ATOM 1197 C C . VAL A 1 156 ? -11.102 2.039 -20.952 1.00 83.94 156 VAL A C 1
ATOM 1199 O O . VAL A 1 156 ? -11.248 1.114 -20.151 1.00 83.94 156 VAL A O 1
ATOM 1202 N N . SER A 1 157 ? -10.022 2.819 -20.955 1.00 86.31 157 SER A N 1
ATOM 1203 C CA . SER A 1 157 ? -8.953 2.701 -19.962 1.00 86.31 157 SER A CA 1
ATOM 1204 C C . SER A 1 157 ? -9.455 3.126 -18.581 1.00 86.31 157 SER A C 1
ATOM 1206 O O . SER A 1 157 ? -9.940 4.245 -18.424 1.00 86.31 157 SER A O 1
ATOM 1208 N N . LEU A 1 158 ? -9.322 2.246 -17.588 1.00 82.19 158 LEU A N 1
ATOM 1209 C CA . LEU A 1 158 ? -9.671 2.518 -16.190 1.00 82.19 158 LEU A CA 1
ATOM 1210 C C . LEU A 1 158 ? -8.471 3.030 -15.387 1.00 82.19 158 LEU A C 1
ATOM 1212 O O . LEU A 1 158 ? -8.639 3.803 -14.449 1.00 82.19 158 LEU A O 1
ATOM 1216 N N . GLY A 1 159 ? -7.257 2.602 -15.745 1.00 81.62 159 GLY A N 1
ATOM 1217 C CA . GLY A 1 159 ? -6.034 2.996 -15.052 1.00 81.62 159 GLY A CA 1
ATOM 1218 C C . GLY A 1 159 ? -4.941 1.933 -15.109 1.00 81.62 159 GLY A C 1
ATOM 1219 O O . GLY A 1 159 ? -5.090 0.884 -15.735 1.00 81.62 159 GLY A O 1
ATOM 1220 N N . ARG A 1 160 ? -3.820 2.217 -14.443 1.00 83.94 160 ARG A N 1
ATOM 1221 C CA . ARG A 1 160 ? -2.691 1.296 -14.288 1.00 83.94 160 ARG A CA 1
ATOM 1222 C C . ARG A 1 160 ? -2.319 1.205 -12.820 1.00 83.94 160 ARG A C 1
ATOM 1224 O O . ARG A 1 160 ? -2.114 2.236 -12.185 1.00 83.94 160 ARG A O 1
ATOM 1231 N N . ASP A 1 161 ? -2.144 -0.015 -12.339 1.00 77.88 161 ASP A N 1
ATOM 1232 C CA . ASP A 1 161 ? -1.588 -0.292 -11.021 1.00 77.88 161 ASP A CA 1
ATOM 1233 C C . ASP A 1 161 ? -0.286 -1.091 -11.168 1.00 77.88 161 ASP A C 1
ATOM 1235 O O . ASP A 1 161 ? -0.116 -1.883 -12.090 1.00 77.88 161 ASP A O 1
ATOM 1239 N N . SER A 1 162 ? 0.686 -0.829 -10.302 1.00 79.56 162 SER A N 1
ATOM 1240 C CA . SER A 1 162 ? 2.017 -1.451 -10.324 1.00 79.56 162 SER A CA 1
ATOM 1241 C C . SER A 1 162 ? 2.459 -1.997 -8.966 1.00 79.56 162 SER A C 1
ATOM 1243 O O . SER A 1 162 ? 3.567 -2.543 -8.856 1.00 79.56 162 SER A O 1
ATOM 1245 N N . LYS A 1 163 ? 1.616 -1.871 -7.932 1.00 70.38 163 LYS A N 1
ATOM 1246 C CA . LYS A 1 163 ? 1.924 -2.295 -6.564 1.00 70.38 163 LYS A CA 1
ATOM 1247 C C . LYS A 1 163 ? 1.016 -3.451 -6.142 1.00 70.38 163 LYS A C 1
ATOM 1249 O O . LYS A 1 163 ? -0.183 -3.407 -6.342 1.00 70.38 163 LYS A O 1
ATOM 1254 N N . SER A 1 164 ? 1.633 -4.471 -5.554 1.00 55.34 164 SER A N 1
ATOM 1255 C CA . SER A 1 164 ? 0.997 -5.644 -4.948 1.00 55.34 164 SER A CA 1
ATOM 1256 C C . SER A 1 164 ? 1.761 -5.974 -3.658 1.00 55.34 164 SER A C 1
ATOM 1258 O O . SER A 1 164 ? 2.980 -5.758 -3.648 1.00 55.34 164 SER A O 1
ATOM 1260 N N . PRO A 1 165 ? 1.128 -6.554 -2.621 1.00 57.56 165 PRO A N 1
ATOM 1261 C CA . PRO A 1 165 ? -0.317 -6.699 -2.418 1.00 57.56 165 PRO A CA 1
ATOM 1262 C C . PRO A 1 165 ? -0.922 -5.488 -1.676 1.00 57.56 165 PRO A C 1
ATOM 1264 O O . PRO A 1 165 ? -0.232 -4.837 -0.888 1.00 57.56 165 PRO A O 1
ATOM 1267 N N . TYR A 1 166 ? -2.207 -5.229 -1.907 1.00 48.84 166 TYR A N 1
ATOM 1268 C CA . TYR A 1 166 ? -3.112 -4.594 -0.946 1.00 48.84 166 TYR A CA 1
ATOM 1269 C C . TYR A 1 166 ? -4.311 -5.515 -0.765 1.00 48.84 166 TYR A C 1
ATOM 1271 O O . TYR A 1 166 ? -4.722 -6.105 -1.789 1.00 48.84 166 TYR A O 1
#

pLDDT: mean 80.8, std 12.43, range [37.59, 95.44]

Sequence (166 aa):
MKDYIPGGEAEFSVWLENVNTKLPAYTDTLGVSHEDIAALQSAFNDVKAKIAEHRAMSTSLHSLTQAKVNVLASARSFVRKVMNRLKTHDRFTTVIGEDLGIIAPPQGAMLPGALDGVAPSFQLTVLPDLVRNDWVKGDFDGVVGQSRRNNETTWVSLGRDSKSPY